Protein AF-A0A0K8RS52-F1 (afdb_monomer_lite)

InterPro domains:
  IPR013547 Prolyl 4-hydroxylase, N-terminal [PF08336] (32-108)

Organism: Ixodes ricinus (NCBI:txid34613)

Secondary structure (DSSP, 8-state):
--HHHHHHHHHHHHHHHHHHHHHHHHHHHHHHHHHHHHHHHHHHHHHHHHHHHHHHHHHHHHHHHHHHHS--TTTT--SHHHHHHHHTSHHHHHHHHHIIIIIHHHHHHHH-

Radius of gyration: 35.96 Å; chains: 1; bounding box: 69×37×93 Å

Sequence (112 aa):
MSETCCWITAALFFCLVTDSSGQEKTDFYTTVSTLSDLIQYGKKRFKASLLYYTKRLKIVQDSVLNFVQDSQPYDDLTSPSDVFDYLKHPVHAFQLIKRMTAGLGDIETEIR

Foldseek 3Di:
DPPVVVVVVVVVVVVVCVVPPPVPVVVVVVVVVVVVVVVVVVVVVVVVVVVVVVVLVVVLVVLVVCLVPPDDPCPPPPDPVVVVVQCVDVVSVVVVVCCVCVSVVVSVVSVD

Structure (mmCIF, N/CA/C/O backbone):
data_AF-A0A0K8RS52-F1
#
_entry.id   AF-A0A0K8RS52-F1
#
loop_
_atom_site.group_PDB
_atom_site.id
_atom_site.type_symbol
_atom_site.label_atom_id
_atom_site.label_alt_id
_atom_site.label_comp_id
_atom_site.label_asym_id
_atom_site.label_entity_id
_atom_site.label_seq_id
_atom_site.pdbx_PDB_ins_code
_atom_site.Cartn_x
_atom_site.Cartn_y
_atom_site.Cartn_z
_atom_site.occupancy
_atom_site.B_iso_or_equiv
_atom_site.auth_seq_id
_atom_site.auth_comp_id
_atom_site.auth_asym_id
_atom_site.auth_atom_id
_atom_site.pdbx_PDB_model_num
ATOM 1 N N . MET A 1 1 ? -43.337 29.085 73.248 1.00 48.59 1 MET A N 1
ATOM 2 C CA . MET A 1 1 ? -42.660 28.837 71.949 1.00 48.59 1 MET A CA 1
ATOM 3 C C . MET A 1 1 ? -42.210 27.372 71.799 1.00 48.59 1 MET A C 1
ATOM 5 O O . MET A 1 1 ? -41.171 27.128 71.208 1.00 48.59 1 MET A O 1
ATOM 9 N N . SER A 1 2 ? -42.968 26.391 72.313 1.00 56.34 2 SER A N 1
ATOM 10 C CA . SER A 1 2 ? -42.574 24.963 72.278 1.00 56.34 2 SER A CA 1
ATOM 11 C C . SER A 1 2 ? -43.375 24.156 71.245 1.00 56.34 2 SER A C 1
ATOM 13 O O . SER A 1 2 ? -42.836 23.289 70.568 1.00 56.34 2 SER A O 1
ATOM 15 N N . GLU A 1 3 ? -44.653 24.491 71.048 1.00 52.56 3 GLU A N 1
ATOM 16 C CA . GLU A 1 3 ? -45.569 23.645 70.275 1.00 52.56 3 GLU A CA 1
ATOM 17 C C . GLU A 1 3 ? -45.364 23.755 68.759 1.00 52.56 3 GLU A C 1
ATOM 19 O O . GLU A 1 3 ? -45.311 22.734 68.087 1.00 52.56 3 GLU A O 1
ATOM 24 N N . THR A 1 4 ? -45.141 24.950 68.204 1.00 56.19 4 THR A N 1
ATOM 25 C CA . THR A 1 4 ? -44.971 25.147 66.748 1.00 56.19 4 THR A CA 1
ATOM 26 C C . THR A 1 4 ? -43.736 24.452 66.169 1.00 56.19 4 THR A C 1
ATOM 28 O O . THR A 1 4 ? -43.745 24.056 65.005 1.00 56.19 4 THR A O 1
ATOM 31 N N . CYS A 1 5 ? -42.693 24.253 66.978 1.00 55.00 5 CYS A N 1
ATOM 32 C CA . CYS A 1 5 ? -41.466 23.582 66.552 1.00 55.00 5 CYS A CA 1
ATOM 33 C C . CYS A 1 5 ? -41.685 22.072 66.354 1.00 55.00 5 CYS A C 1
ATOM 35 O O . CYS A 1 5 ? -41.155 21.493 65.410 1.00 55.00 5 CYS A O 1
ATOM 37 N N . CYS A 1 6 ? -42.523 21.452 67.195 1.00 58.88 6 CYS A N 1
ATOM 38 C CA . CYS A 1 6 ? -42.833 20.022 67.125 1.00 58.88 6 CYS A CA 1
ATOM 39 C C . CYS A 1 6 ? -43.665 19.644 65.891 1.00 58.88 6 CYS A C 1
ATOM 41 O O . CYS A 1 6 ? -43.497 18.555 65.350 1.00 58.88 6 CYS A O 1
ATOM 43 N N . TRP A 1 7 ? -44.538 20.535 65.412 1.00 60.34 7 TRP A N 1
ATOM 44 C CA . TRP A 1 7 ? -45.353 20.269 64.220 1.00 60.34 7 TRP A CA 1
ATOM 45 C C . TRP A 1 7 ? -44.536 20.333 62.926 1.00 60.34 7 TRP A C 1
ATOM 47 O O . TRP A 1 7 ? -44.739 19.518 62.030 1.00 60.34 7 TRP A O 1
ATOM 57 N N . ILE A 1 8 ? -43.578 21.261 62.840 1.00 68.94 8 ILE A N 1
ATOM 58 C CA . ILE A 1 8 ? -42.712 21.410 61.662 1.00 68.94 8 ILE A CA 1
ATOM 59 C C . ILE A 1 8 ? -41.733 20.234 61.560 1.00 68.94 8 ILE A C 1
ATOM 61 O O . ILE A 1 8 ? -41.539 19.691 60.473 1.00 68.94 8 ILE A O 1
ATOM 65 N N . THR A 1 9 ? -41.155 19.788 62.680 1.00 64.69 9 THR A N 1
ATOM 66 C CA . THR A 1 9 ? -40.266 18.615 62.694 1.00 64.69 9 THR A CA 1
ATOM 67 C C . THR A 1 9 ? -41.016 17.317 62.416 1.00 64.69 9 THR A C 1
ATOM 69 O O . THR A 1 9 ? -40.509 16.490 61.660 1.00 64.69 9 THR A O 1
ATOM 72 N N . ALA A 1 10 ? -42.236 17.155 62.940 1.00 71.69 10 ALA A N 1
ATOM 73 C CA . ALA A 1 10 ? -43.082 16.004 62.630 1.00 71.69 10 ALA A CA 1
ATOM 74 C C . ALA A 1 10 ? -43.486 15.964 61.147 1.00 71.69 10 ALA A C 1
ATOM 76 O O . ALA A 1 10 ? -43.414 14.904 60.531 1.00 71.69 10 ALA A O 1
ATOM 77 N N . ALA A 1 11 ? -43.843 17.108 60.553 1.00 65.50 11 ALA A N 1
ATOM 78 C CA . ALA A 1 11 ? -44.179 17.198 59.132 1.00 65.50 11 ALA A CA 1
ATOM 79 C C . ALA A 1 11 ? -42.971 16.896 58.230 1.00 65.50 11 ALA A C 1
ATOM 81 O O . ALA A 1 11 ? -43.101 16.140 57.272 1.00 65.50 11 ALA A O 1
ATOM 82 N N . LEU A 1 12 ? -41.783 17.414 58.565 1.00 63.19 12 LEU A N 1
ATOM 83 C CA . LEU A 1 12 ? -40.546 17.121 57.830 1.00 63.19 12 LEU A CA 1
ATOM 84 C C . LEU A 1 12 ? -40.163 15.637 57.900 1.00 63.19 12 LEU A C 1
ATOM 86 O O . LEU A 1 12 ? -39.784 15.060 56.883 1.00 63.19 12 LEU A O 1
ATOM 90 N N . PHE A 1 13 ? -40.305 15.002 59.069 1.00 60.53 13 PHE A N 1
ATOM 91 C CA . PHE A 1 13 ? -40.091 13.559 59.212 1.00 60.53 13 PHE A CA 1
ATOM 92 C C . PHE A 1 13 ? -41.115 12.743 58.420 1.00 60.53 13 PHE A C 1
ATOM 94 O O . PHE A 1 13 ? -40.750 11.734 57.823 1.00 60.53 13 PHE A O 1
ATOM 101 N N . PHE A 1 14 ? -42.376 13.180 58.375 1.00 60.62 14 PHE A N 1
ATOM 102 C CA . PHE A 1 14 ? -43.410 12.493 57.605 1.00 60.62 14 PHE A CA 1
ATOM 103 C C . PHE A 1 14 ? -43.146 12.592 56.097 1.00 60.62 14 PHE A C 1
ATOM 105 O O . PHE A 1 14 ? -43.216 11.571 55.423 1.00 60.62 14 PHE A O 1
ATOM 112 N N . CYS A 1 15 ? -42.739 13.763 55.591 1.00 59.59 15 CYS A N 1
ATOM 113 C CA . CYS A 1 15 ? -42.351 13.940 54.186 1.00 59.59 15 CYS A CA 1
ATOM 114 C C . CYS A 1 15 ? -41.133 13.079 53.805 1.00 59.59 15 CYS A C 1
ATOM 116 O O . CYS A 1 15 ? -41.139 12.422 52.767 1.00 59.59 15 CYS A O 1
ATOM 118 N N . LEU A 1 16 ? -40.116 13.011 54.673 1.00 55.12 16 LEU A N 1
ATOM 119 C CA . LEU A 1 16 ? -38.930 12.173 54.449 1.00 55.12 16 LEU A CA 1
ATOM 120 C C . LEU A 1 16 ? -39.255 10.669 54.451 1.00 55.12 16 LEU A C 1
ATOM 122 O O . LEU A 1 16 ? -38.690 9.913 53.663 1.00 55.12 16 LEU A O 1
ATOM 126 N N . VAL A 1 17 ? -40.175 10.221 55.311 1.00 56.50 17 VAL A N 1
ATOM 127 C CA . VAL A 1 17 ? -40.599 8.811 55.386 1.00 56.50 17 VAL A CA 1
ATOM 128 C C . VAL A 1 17 ? -41.491 8.417 54.201 1.00 56.50 17 VAL A C 1
ATOM 130 O O . VAL A 1 17 ? -41.407 7.282 53.718 1.00 56.50 17 VAL A O 1
ATOM 133 N N . THR A 1 18 ? -42.319 9.335 53.694 1.00 53.69 18 THR A N 1
ATOM 134 C CA . THR A 1 18 ? -43.166 9.072 52.521 1.00 53.69 18 THR A CA 1
ATOM 135 C C . THR A 1 18 ? -42.381 9.062 51.212 1.00 53.69 18 THR A C 1
ATOM 137 O O . THR A 1 18 ? -42.671 8.217 50.370 1.00 53.69 18 THR A O 1
A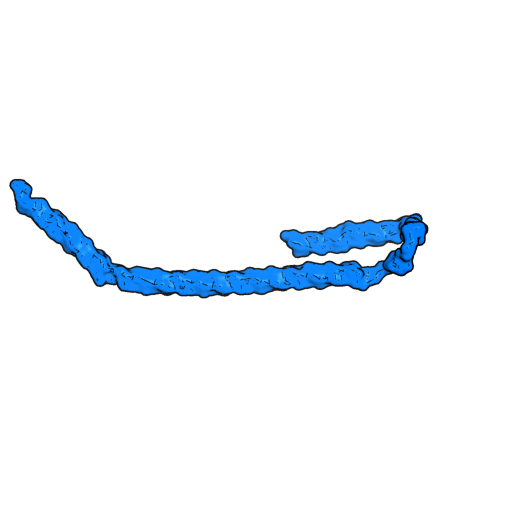TOM 140 N N . ASP A 1 19 ? -41.355 9.906 51.062 1.00 52.31 19 ASP A N 1
ATOM 141 C CA . ASP A 1 19 ? -40.488 9.881 49.872 1.00 52.31 19 ASP A CA 1
ATOM 142 C C . ASP A 1 19 ? -39.520 8.682 49.891 1.00 52.31 19 ASP A C 1
ATOM 144 O O . ASP A 1 19 ? -39.238 8.077 48.858 1.00 52.31 19 ASP A O 1
ATOM 148 N N . SER A 1 20 ? -39.049 8.253 51.068 1.00 48.50 20 SER A N 1
ATOM 149 C CA . SER A 1 20 ? -38.047 7.179 51.158 1.00 48.50 20 SER A CA 1
ATOM 150 C C . SER A 1 20 ? -38.614 5.764 50.965 1.00 48.50 20 SER A C 1
ATOM 152 O O . SER A 1 20 ? -37.888 4.878 50.518 1.00 48.50 20 SER A O 1
ATOM 154 N N . SER A 1 21 ? -39.890 5.514 51.279 1.00 53.03 21 SER A N 1
ATOM 155 C CA . SER A 1 21 ? -40.424 4.140 51.373 1.00 53.03 21 SER A CA 1
ATOM 156 C C . SER A 1 21 ? -40.936 3.536 50.055 1.00 53.03 21 SER A C 1
ATOM 158 O O . SER A 1 21 ? -41.137 2.320 49.982 1.00 53.03 21 SER A O 1
ATOM 160 N N . GLY A 1 22 ? -41.111 4.347 49.005 1.00 51.06 22 GLY A N 1
ATOM 161 C CA . GLY A 1 22 ? -41.627 3.904 47.702 1.00 51.06 22 GLY A CA 1
ATOM 162 C C . GLY A 1 22 ? -40.661 4.056 46.524 1.00 51.06 22 GLY A C 1
ATOM 163 O O . GLY A 1 22 ? -40.737 3.267 45.585 1.00 51.06 22 GLY A O 1
ATOM 164 N N . GLN A 1 23 ? -39.743 5.026 46.566 1.00 48.91 23 GLN A N 1
ATOM 165 C CA . GLN A 1 23 ? -38.913 5.395 45.413 1.00 48.91 23 GLN A CA 1
ATOM 166 C C . GLN A 1 23 ? -37.695 4.491 45.216 1.00 48.91 23 GLN A C 1
ATOM 168 O O . GLN A 1 23 ? -37.433 4.060 44.097 1.00 48.91 23 GLN A O 1
ATOM 173 N N . GLU A 1 24 ? -37.019 4.095 46.297 1.00 53.41 24 GLU A N 1
ATOM 174 C CA . GLU A 1 24 ? -35.720 3.409 46.238 1.00 53.41 24 GLU A CA 1
ATOM 175 C C . GLU A 1 24 ? -35.759 2.090 45.439 1.00 53.41 24 GLU A C 1
ATOM 177 O O . GLU A 1 24 ? -34.840 1.785 44.681 1.00 53.41 24 GLU A O 1
ATOM 182 N N . LYS A 1 25 ? -36.856 1.320 45.528 1.00 50.72 25 LYS A N 1
ATOM 183 C CA . LYS A 1 25 ? -37.017 0.073 44.756 1.00 50.72 25 LYS A CA 1
ATOM 184 C C . LYS A 1 25 ? -37.240 0.336 43.267 1.00 50.72 25 LYS A C 1
ATOM 186 O O . LYS A 1 25 ? -36.598 -0.305 42.439 1.00 50.72 25 LYS A O 1
ATOM 191 N N . THR A 1 26 ? -38.130 1.256 42.908 1.00 58.72 26 THR A N 1
ATOM 192 C CA . THR A 1 26 ? -38.393 1.635 41.507 1.00 58.72 26 THR A CA 1
ATOM 193 C C . THR A 1 26 ? -37.186 2.305 40.859 1.00 58.72 26 THR A C 1
ATOM 195 O O . THR A 1 26 ? -36.870 2.006 39.707 1.00 58.72 26 THR A O 1
ATOM 198 N N . ASP A 1 27 ? -36.461 3.130 41.609 1.00 58.03 27 ASP A N 1
ATOM 199 C CA . ASP A 1 27 ? -35.252 3.816 41.156 1.00 58.03 27 ASP A CA 1
ATOM 200 C C . ASP A 1 27 ? -34.081 2.834 41.001 1.00 58.03 27 ASP A C 1
ATOM 202 O O . ASP A 1 27 ? -33.314 2.921 40.043 1.00 58.03 27 ASP A O 1
ATOM 206 N N . PHE A 1 28 ? -33.984 1.812 41.859 1.00 65.38 28 PHE A N 1
ATOM 207 C CA . PHE A 1 28 ? -33.002 0.736 41.707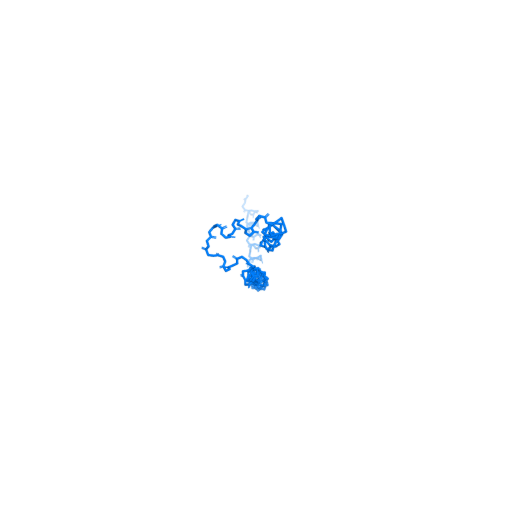 1.00 65.38 28 PHE A CA 1
ATOM 208 C C . PHE A 1 28 ? -33.254 -0.101 40.447 1.00 65.38 28 PHE A C 1
ATOM 210 O O . PHE A 1 28 ? -32.339 -0.310 39.650 1.00 65.38 28 PHE A O 1
ATOM 217 N N . TYR A 1 29 ? -34.492 -0.556 40.214 1.00 64.62 29 TYR A N 1
ATOM 218 C CA . TYR A 1 29 ? -34.809 -1.363 39.029 1.00 64.62 29 TYR A CA 1
ATOM 219 C C . TYR A 1 29 ? -34.711 -0.563 37.725 1.00 64.62 29 TYR A C 1
ATOM 221 O O . TYR A 1 29 ? -34.245 -1.101 36.720 1.00 64.62 29 TYR A O 1
ATOM 229 N N . THR A 1 30 ? -35.070 0.723 37.726 1.00 71.81 30 THR A N 1
ATOM 230 C CA . THR A 1 30 ? -34.863 1.603 36.562 1.00 71.81 30 THR A CA 1
ATOM 231 C C . THR A 1 30 ? -33.383 1.893 36.321 1.00 71.81 30 THR A C 1
ATOM 233 O O . THR A 1 30 ? -32.949 1.859 35.170 1.00 71.81 30 THR A O 1
ATOM 236 N N . THR A 1 31 ? -32.574 2.075 37.368 1.00 73.25 31 THR A N 1
ATOM 237 C CA . THR A 1 31 ? -31.111 2.224 37.257 1.00 73.25 31 THR A CA 1
ATOM 238 C C . THR A 1 31 ? -30.451 0.950 36.722 1.00 73.25 31 THR A C 1
ATOM 240 O O . THR A 1 31 ? -29.611 1.004 35.828 1.00 73.25 31 THR A O 1
ATOM 243 N N . VAL A 1 32 ? -30.860 -0.229 37.197 1.00 74.44 32 VAL A N 1
ATOM 244 C CA . VAL A 1 32 ? -30.342 -1.514 36.695 1.00 74.44 32 VAL A CA 1
ATOM 245 C C . VAL A 1 32 ? -30.780 -1.761 35.248 1.00 74.44 32 VAL A C 1
ATOM 247 O O . VAL A 1 32 ? -29.967 -2.207 34.436 1.00 74.44 32 VAL A O 1
ATOM 250 N N . SER A 1 33 ? -32.027 -1.433 34.892 1.00 73.50 33 SER A N 1
ATOM 251 C CA . SER A 1 33 ? -32.514 -1.531 33.510 1.00 73.50 33 SER A CA 1
ATOM 252 C C . SER A 1 33 ? -31.756 -0.586 32.581 1.00 73.50 33 SER A C 1
ATOM 254 O O . SER A 1 33 ? -31.267 -1.017 31.543 1.00 73.50 33 SER A O 1
ATOM 256 N N . THR A 1 34 ? -31.577 0.676 32.973 1.00 79.56 34 THR A N 1
ATOM 257 C CA . THR A 1 34 ? -30.837 1.665 32.173 1.00 79.56 34 THR A CA 1
ATOM 258 C C . THR A 1 34 ? -29.358 1.312 32.040 1.00 79.56 34 THR A C 1
ATOM 260 O O . THR A 1 34 ? -28.799 1.463 30.955 1.00 79.56 34 THR A O 1
ATOM 263 N N . LEU A 1 35 ? -28.721 0.770 33.084 1.00 79.19 35 LEU A N 1
ATOM 264 C CA . LEU A 1 35 ? -27.359 0.233 32.998 1.00 79.19 35 LEU A CA 1
ATOM 265 C C . LEU A 1 35 ? -27.277 -0.971 32.053 1.00 79.19 35 LEU A C 1
ATOM 267 O O . LEU A 1 35 ? -26.367 -1.040 31.229 1.00 79.19 35 LEU A O 1
ATOM 271 N N . SER A 1 36 ? -28.226 -1.905 32.134 1.00 82.81 36 SER A N 1
ATOM 272 C CA . SER A 1 36 ? -28.305 -3.063 31.234 1.00 82.81 36 SER A CA 1
ATOM 273 C C . SER A 1 36 ? -28.494 -2.634 29.775 1.00 82.81 36 SER A C 1
ATOM 275 O O . SER A 1 36 ? -27.784 -3.115 28.884 1.00 82.81 36 SER A O 1
ATOM 277 N N . ASP A 1 37 ? -29.382 -1.670 29.533 1.00 84.00 37 ASP A N 1
ATOM 278 C CA . ASP A 1 37 ? -29.633 -1.097 28.213 1.00 84.00 37 ASP A CA 1
ATOM 279 C C . ASP A 1 37 ? -28.403 -0.357 27.686 1.00 84.00 37 ASP A C 1
ATOM 281 O O . ASP A 1 37 ? -28.028 -0.538 26.526 1.00 84.00 37 ASP A O 1
ATOM 285 N N . LEU A 1 38 ? -27.704 0.400 28.537 1.00 84.12 38 LEU A N 1
ATOM 286 C CA . LEU A 1 38 ? -26.455 1.073 28.186 1.00 84.12 38 LEU A CA 1
ATOM 287 C C . LEU A 1 38 ? -25.350 0.069 27.836 1.00 84.12 38 LEU A C 1
ATOM 289 O O . LEU A 1 38 ? -24.652 0.250 26.838 1.00 84.12 38 LEU A O 1
ATOM 293 N N . ILE A 1 39 ? -25.211 -1.015 28.605 1.00 85.94 39 ILE A N 1
ATOM 294 C CA . ILE A 1 39 ? -24.246 -2.089 28.336 1.00 85.94 39 ILE A CA 1
ATOM 295 C C . ILE A 1 39 ? -24.575 -2.780 27.011 1.00 85.94 39 ILE A C 1
ATOM 297 O O . ILE A 1 39 ? -23.684 -2.992 26.184 1.00 85.94 39 ILE A O 1
ATOM 301 N N . GLN A 1 40 ? -25.842 -3.118 26.765 1.00 85.12 40 GLN A N 1
ATOM 302 C CA . GLN A 1 40 ? -26.252 -3.742 25.507 1.00 85.12 40 GLN A CA 1
ATOM 303 C C . GLN A 1 40 ? -26.055 -2.808 24.316 1.00 85.12 40 GLN A C 1
ATOM 305 O O . GLN A 1 40 ? -25.556 -3.236 23.271 1.00 85.12 40 GLN A O 1
ATOM 310 N N . TYR A 1 41 ? -26.428 -1.540 24.462 1.00 87.44 41 TYR A N 1
ATOM 311 C CA . TYR A 1 41 ? -26.265 -0.526 23.434 1.00 87.44 41 TYR A CA 1
ATOM 312 C C . TYR A 1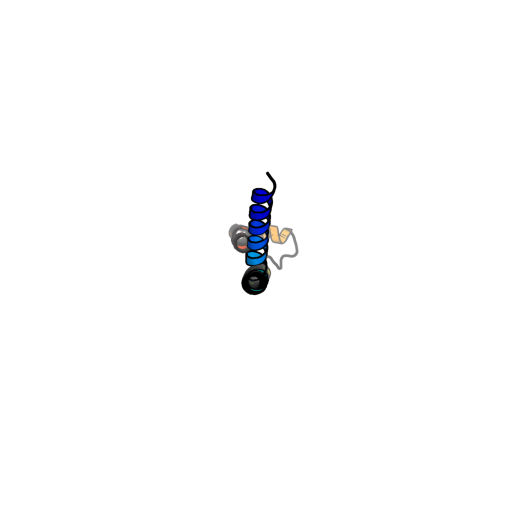 41 ? -24.789 -0.275 23.120 1.00 87.44 41 TYR A C 1
ATOM 314 O O . TYR A 1 41 ? -24.385 -0.302 21.955 1.00 87.44 41 TYR A O 1
ATOM 322 N N . GLY A 1 42 ? -23.968 -0.129 24.161 1.00 82.00 42 GLY A N 1
ATOM 323 C CA . GLY A 1 42 ? -22.520 0.007 24.070 1.00 82.00 42 GLY A CA 1
ATOM 324 C C . GLY A 1 42 ? -21.878 -1.202 23.397 1.00 82.00 42 GLY A C 1
ATOM 325 O O . GLY A 1 42 ? -21.119 -1.035 22.449 1.00 82.00 42 GLY A O 1
ATOM 326 N N . LYS A 1 43 ? -22.251 -2.428 23.786 1.00 87.25 43 LYS A N 1
ATOM 327 C CA . LYS A 1 43 ? -21.759 -3.666 23.158 1.00 87.25 43 LYS A CA 1
ATOM 328 C C . LYS A 1 43 ? -22.145 -3.757 21.683 1.00 87.25 43 LYS A C 1
ATOM 330 O O . LYS A 1 43 ? -21.315 -4.143 20.861 1.00 87.25 43 LYS A O 1
ATOM 335 N N . LYS A 1 44 ? -23.386 -3.403 21.328 1.00 89.62 44 LYS A N 1
ATOM 336 C CA . LYS A 1 44 ? -23.852 -3.386 19.930 1.00 89.62 44 LYS A CA 1
ATOM 337 C C . LYS A 1 44 ? -23.070 -2.367 19.103 1.00 89.62 44 LYS A C 1
ATOM 339 O O . LYS A 1 44 ? -22.571 -2.726 18.038 1.00 89.62 44 LYS A O 1
ATOM 344 N N . ARG A 1 45 ? -22.907 -1.137 19.603 1.00 87.69 45 ARG A N 1
ATOM 345 C CA . ARG A 1 45 ? -22.119 -0.093 18.931 1.00 87.69 45 ARG A CA 1
ATOM 346 C C . ARG A 1 45 ? -20.650 -0.468 18.817 1.00 87.69 45 ARG A C 1
ATOM 348 O O . ARG A 1 45 ? -20.105 -0.392 17.728 1.00 87.69 45 ARG A O 1
ATOM 355 N N . PHE A 1 46 ? -20.036 -0.946 19.894 1.00 91.38 46 PHE A N 1
ATOM 356 C CA . PHE A 1 46 ? -18.644 -1.383 19.888 1.00 91.38 46 PHE A CA 1
ATOM 357 C C . PHE A 1 46 ? -18.418 -2.521 18.891 1.00 91.38 46 PHE A C 1
ATOM 359 O O . PHE A 1 46 ? -17.488 -2.457 18.096 1.00 91.38 46 PHE A O 1
ATOM 366 N N . LYS A 1 47 ? -19.299 -3.529 18.864 1.00 93.62 47 LYS A N 1
ATOM 367 C CA . LYS A 1 47 ? -19.220 -4.623 17.887 1.00 93.62 47 LYS A CA 1
ATOM 368 C C . LYS A 1 47 ? -19.363 -4.114 16.451 1.00 93.62 47 LYS A C 1
ATOM 370 O O . LYS A 1 47 ? -18.644 -4.589 15.576 1.00 93.62 47 LYS A O 1
ATOM 375 N N . ALA A 1 48 ? -20.265 -3.164 16.205 1.00 93.88 48 ALA A N 1
ATOM 376 C CA . ALA A 1 48 ? -20.428 -2.549 14.890 1.00 93.88 48 ALA A CA 1
ATOM 377 C C . ALA A 1 48 ? -19.181 -1.751 14.477 1.00 93.88 48 ALA A C 1
ATOM 379 O O . ALA A 1 48 ? -18.695 -1.928 13.362 1.00 93.88 48 ALA A O 1
ATOM 380 N N . SER A 1 49 ? -18.623 -0.946 15.385 1.00 92.62 49 SER A N 1
ATOM 381 C CA . SER A 1 49 ? -17.382 -0.204 15.156 1.00 92.62 49 SER A CA 1
ATOM 382 C C . SER A 1 49 ? -16.210 -1.145 14.904 1.00 92.62 49 SER A C 1
ATOM 384 O O . SER A 1 49 ? -15.490 -0.965 13.931 1.00 92.62 49 SER A O 1
ATOM 386 N N . LEU A 1 50 ? -16.042 -2.191 15.717 1.00 95.69 50 LEU A N 1
ATOM 387 C CA . LEU A 1 50 ? -14.983 -3.181 15.533 1.00 95.69 50 LEU A CA 1
ATOM 388 C C . LEU A 1 50 ? -15.102 -3.867 14.169 1.00 95.69 50 LEU A C 1
ATOM 390 O O . LEU A 1 50 ? -14.120 -3.952 13.442 1.00 95.69 50 LEU A O 1
ATOM 394 N N . LEU A 1 51 ? -16.313 -4.284 13.783 1.00 96.62 51 LEU A N 1
ATOM 395 C CA . LEU A 1 51 ? -16.560 -4.877 12.470 1.00 96.62 51 LEU A CA 1
ATOM 396 C C . LEU A 1 51 ? -16.222 -3.903 11.331 1.00 96.62 51 LEU A C 1
ATOM 398 O O . LEU A 1 51 ? -15.657 -4.318 10.321 1.00 96.62 51 LEU A O 1
ATOM 402 N N . TYR A 1 52 ? -16.567 -2.625 11.484 1.00 93.94 52 TYR A N 1
ATOM 403 C CA . TYR A 1 52 ? -16.215 -1.579 10.527 1.00 93.94 52 TYR A CA 1
ATOM 404 C C . TYR A 1 52 ? -14.694 -1.416 10.401 1.00 93.94 52 TYR A C 1
ATOM 406 O O . TYR A 1 52 ? -14.170 -1.457 9.288 1.00 93.94 52 TYR A O 1
ATOM 414 N N . TYR A 1 53 ? -13.978 -1.328 11.526 1.00 94.88 53 TYR A N 1
ATOM 415 C CA . TYR A 1 53 ? -12.518 -1.235 11.545 1.00 94.88 53 TYR A CA 1
ATOM 416 C C . TYR A 1 53 ? -11.853 -2.454 10.908 1.00 94.88 53 TYR A C 1
ATOM 418 O O . TYR A 1 53 ? -10.958 -2.289 10.086 1.00 94.88 53 TYR A O 1
ATOM 426 N N . THR A 1 54 ? -12.309 -3.671 11.213 1.00 96.06 54 THR A N 1
ATOM 427 C CA . THR A 1 54 ? -11.762 -4.889 10.597 1.00 96.06 54 THR A CA 1
ATOM 428 C C . THR A 1 54 ? -11.961 -4.894 9.082 1.00 96.06 54 THR A C 1
ATOM 430 O O . THR A 1 54 ? -11.051 -5.270 8.349 1.00 96.06 54 THR A O 1
ATOM 433 N N . LYS A 1 55 ? -13.125 -4.449 8.591 1.00 95.94 55 LYS A N 1
ATOM 434 C CA . LYS A 1 55 ? -13.377 -4.336 7.147 1.00 95.94 55 LYS A CA 1
ATOM 435 C C . LYS A 1 55 ? -12.461 -3.307 6.487 1.00 95.94 55 LYS A C 1
ATOM 437 O O . LYS A 1 55 ? -11.875 -3.614 5.457 1.00 95.94 55 LYS A O 1
ATOM 442 N N . ARG A 1 56 ? -12.311 -2.123 7.089 1.00 95.12 56 ARG A N 1
ATOM 443 C CA . ARG A 1 56 ? -11.384 -1.082 6.611 1.00 95.12 56 ARG A CA 1
ATOM 444 C C . ARG A 1 56 ? -9.945 -1.588 6.571 1.00 95.12 56 ARG A C 1
ATOM 446 O O . ARG A 1 56 ? -9.276 -1.408 5.564 1.00 95.12 56 ARG A O 1
ATOM 453 N N . LEU A 1 57 ? -9.504 -2.277 7.622 1.00 95.56 57 LEU A N 1
ATOM 454 C CA . LEU A 1 57 ? -8.156 -2.836 7.688 1.00 95.56 57 LEU A CA 1
ATOM 455 C C . LEU A 1 57 ? -7.917 -3.878 6.592 1.00 95.56 57 LEU A C 1
ATOM 457 O O . LEU A 1 57 ? -6.850 -3.893 5.991 1.00 95.56 57 LEU A O 1
ATOM 461 N N . LYS A 1 58 ? -8.923 -4.712 6.306 1.00 95.94 58 LYS A N 1
ATOM 462 C CA . LYS A 1 58 ? -8.844 -5.689 5.220 1.00 95.94 58 LYS A CA 1
ATOM 463 C C . LYS A 1 58 ? -8.703 -5.020 3.851 1.00 95.94 58 LYS A C 1
ATOM 465 O O . LYS A 1 58 ? -7.876 -5.461 3.070 1.00 95.94 58 LYS A O 1
ATOM 470 N N . ILE A 1 59 ? -9.454 -3.949 3.588 1.00 95.50 59 ILE A N 1
ATOM 471 C CA . ILE A 1 59 ? -9.336 -3.188 2.332 1.00 95.50 59 ILE A CA 1
ATOM 472 C C . ILE A 1 59 ? -7.908 -2.659 2.169 1.00 95.50 59 ILE A C 1
ATOM 474 O O . ILE A 1 59 ? -7.273 -2.951 1.167 1.00 95.50 59 ILE A O 1
ATOM 478 N N . VAL A 1 60 ? -7.373 -1.985 3.192 1.00 95.75 60 VAL A N 1
ATOM 479 C CA . VAL A 1 60 ? -5.997 -1.459 3.163 1.00 95.75 60 VAL A CA 1
ATOM 480 C C . VAL A 1 60 ? -4.979 -2.581 2.946 1.00 95.75 60 VAL A C 1
ATOM 482 O O . VAL A 1 60 ? -4.057 -2.438 2.149 1.00 95.75 60 VAL A O 1
ATOM 485 N N . GLN A 1 61 ? -5.139 -3.708 3.643 1.00 96.19 61 GLN A N 1
ATOM 486 C CA . GLN A 1 61 ? -4.264 -4.865 3.481 1.00 96.19 61 GLN A CA 1
ATOM 487 C C . GLN A 1 61 ? -4.295 -5.401 2.046 1.00 96.19 61 GLN A C 1
ATOM 489 O O . GLN A 1 61 ? -3.235 -5.651 1.477 1.00 96.19 61 GLN A O 1
ATOM 494 N N . ASP A 1 62 ? -5.486 -5.569 1.473 1.00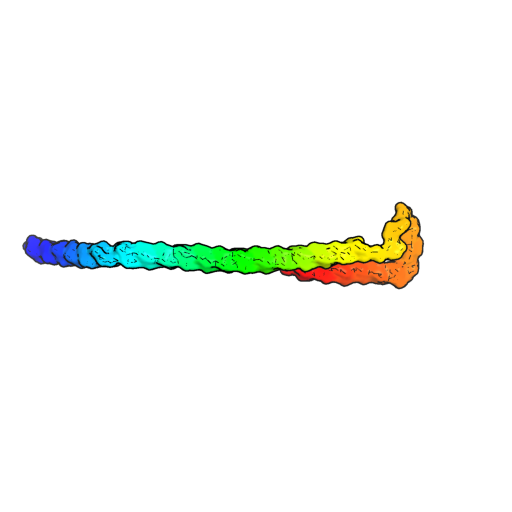 96.12 62 ASP A N 1
ATOM 495 C CA . ASP A 1 62 ? -5.665 -6.066 0.110 1.00 96.12 62 ASP A CA 1
ATOM 496 C C . ASP A 1 62 ? -5.054 -5.079 -0.906 1.00 96.12 62 ASP A C 1
ATOM 498 O O . ASP A 1 62 ? -4.338 -5.499 -1.814 1.00 96.12 62 ASP A O 1
ATOM 502 N N . SER A 1 63 ? -5.241 -3.767 -0.720 1.00 94.81 63 SER A N 1
ATOM 503 C CA . SER A 1 63 ? -4.643 -2.719 -1.561 1.00 94.81 63 SER A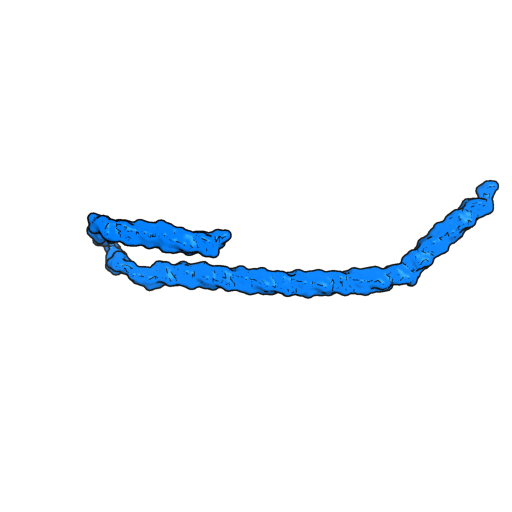 CA 1
ATOM 504 C C . SER A 1 63 ? -3.113 -2.727 -1.512 1.00 94.81 63 SER A C 1
ATOM 506 O O . SER A 1 63 ? -2.459 -2.701 -2.556 1.00 94.81 63 SER A O 1
ATOM 508 N N . VAL A 1 64 ? -2.522 -2.837 -0.316 1.00 95.25 64 VAL A N 1
ATOM 509 C CA . VAL A 1 64 ? -1.064 -2.964 -0.147 1.00 95.25 64 VAL A CA 1
ATOM 510 C C . VAL A 1 64 ? -0.552 -4.247 -0.794 1.00 95.25 64 VAL A C 1
ATOM 512 O O . VAL A 1 64 ? 0.462 -4.221 -1.490 1.00 95.25 64 VAL A O 1
ATOM 515 N N . LEU A 1 65 ? -1.245 -5.370 -0.594 1.00 95.75 65 LEU A N 1
ATOM 516 C CA . LEU A 1 65 ? -0.834 -6.651 -1.155 1.00 95.75 65 LEU A CA 1
ATOM 517 C C . LEU A 1 65 ? -0.848 -6.612 -2.685 1.00 95.75 65 LEU A C 1
ATOM 519 O O . LEU A 1 65 ? 0.132 -7.015 -3.304 1.00 95.75 65 LEU A O 1
ATOM 523 N N . ASN A 1 66 ? -1.908 -6.064 -3.281 1.00 94.00 66 ASN A N 1
ATOM 524 C CA . ASN A 1 66 ? -2.014 -5.888 -4.727 1.00 94.00 66 ASN A CA 1
ATOM 525 C C . ASN A 1 66 ? -0.892 -4.995 -5.270 1.00 94.00 66 ASN A C 1
ATOM 527 O O . ASN A 1 66 ? -0.303 -5.308 -6.299 1.00 94.00 66 ASN A O 1
ATOM 531 N N . PHE A 1 67 ? -0.554 -3.913 -4.565 1.00 94.50 67 PHE A N 1
ATOM 532 C CA . PHE A 1 67 ? 0.538 -3.026 -4.965 1.00 94.50 67 PHE A CA 1
ATOM 533 C C . PHE A 1 67 ? 1.912 -3.707 -4.914 1.00 94.50 67 PHE A C 1
ATOM 535 O O . PHE A 1 67 ? 2.758 -3.452 -5.768 1.00 94.50 67 PHE A O 1
ATOM 542 N N . VAL A 1 68 ? 2.152 -4.567 -3.924 1.00 91.62 68 VAL A N 1
ATOM 543 C CA . VAL A 1 68 ? 3.436 -5.270 -3.767 1.00 91.62 68 VAL A CA 1
ATOM 544 C C . VAL A 1 68 ? 3.555 -6.469 -4.710 1.00 91.62 68 VAL A C 1
ATOM 546 O O . VAL A 1 68 ? 4.640 -6.740 -5.209 1.00 91.62 68 VAL A O 1
ATOM 549 N N . GLN A 1 69 ? 2.465 -7.201 -4.947 1.00 93.38 69 GLN A N 1
ATOM 550 C CA . GLN A 1 69 ? 2.469 -8.401 -5.792 1.00 93.38 69 GLN A CA 1
ATOM 551 C C . GLN A 1 69 ? 2.439 -8.100 -7.291 1.00 93.38 69 GLN A C 1
ATOM 553 O O . GLN A 1 69 ? 2.743 -8.980 -8.096 1.00 93.38 69 GLN A O 1
ATOM 558 N N . ASP A 1 70 ? 2.050 -6.888 -7.676 1.00 92.50 70 ASP A N 1
ATOM 559 C CA . ASP A 1 70 ? 2.049 -6.463 -9.068 1.00 92.50 70 ASP A CA 1
ATOM 560 C C . ASP A 1 70 ? 3.488 -6.304 -9.577 1.00 92.50 70 ASP A C 1
ATOM 562 O O . ASP A 1 70 ? 4.131 -5.273 -9.372 1.00 92.50 70 ASP A O 1
ATOM 566 N N . SER A 1 71 ? 3.976 -7.364 -10.226 1.00 91.00 71 SER A N 1
ATOM 567 C CA . SER A 1 71 ? 5.330 -7.464 -10.766 1.00 91.00 71 SER A CA 1
ATOM 568 C C . SER A 1 71 ? 5.634 -6.313 -11.716 1.00 91.00 71 SER A C 1
ATOM 570 O O . SER A 1 71 ? 4.867 -6.001 -12.630 1.00 91.00 71 SER A O 1
ATOM 572 N N . GLN A 1 72 ? 6.771 -5.672 -11.485 1.00 91.88 72 GLN A N 1
ATOM 573 C CA . GLN A 1 72 ? 7.260 -4.566 -12.277 1.00 91.88 72 GLN A CA 1
ATOM 574 C C . GLN A 1 72 ? 8.389 -5.015 -13.208 1.00 91.88 72 GLN A C 1
ATOM 576 O O . GLN A 1 72 ? 9.196 -5.867 -12.846 1.00 91.88 72 GLN A O 1
ATOM 581 N N . PRO A 1 73 ? 8.532 -4.383 -14.389 1.00 90.31 73 PRO A N 1
ATOM 582 C CA . PRO A 1 73 ? 9.589 -4.727 -15.348 1.00 90.31 73 PRO A CA 1
ATOM 583 C C . PRO A 1 73 ? 11.017 -4.552 -14.813 1.00 90.31 73 PRO A C 1
ATOM 585 O O . PRO A 1 73 ? 11.967 -5.014 -15.436 1.00 90.31 73 PRO A O 1
ATOM 588 N N . TYR A 1 74 ? 11.170 -3.833 -13.699 1.00 89.25 74 TYR A N 1
ATOM 589 C CA . TYR A 1 74 ? 12.444 -3.551 -13.050 1.00 89.25 74 TYR A CA 1
ATOM 590 C C . TYR A 1 74 ? 12.716 -4.427 -11.817 1.00 89.25 74 TYR A C 1
ATOM 592 O O . TYR A 1 74 ? 13.755 -4.247 -11.187 1.00 89.25 74 TYR A O 1
ATOM 600 N N . ASP A 1 75 ? 11.830 -5.368 -11.475 1.00 90.38 75 ASP A N 1
ATOM 601 C CA . ASP A 1 75 ? 12.003 -6.236 -10.299 1.00 90.38 75 ASP A CA 1
ATOM 602 C C . ASP A 1 75 ? 13.170 -7.223 -10.463 1.00 90.38 75 ASP A C 1
ATOM 604 O O . ASP A 1 75 ? 13.835 -7.569 -9.489 1.00 90.38 75 ASP A O 1
ATOM 608 N N . ASP A 1 76 ? 13.460 -7.631 -11.701 1.00 90.75 76 ASP A N 1
ATOM 609 C CA . ASP A 1 76 ? 14.560 -8.547 -12.025 1.00 90.75 76 ASP A CA 1
ATOM 610 C C . ASP A 1 76 ? 15.924 -7.833 -12.140 1.00 90.75 76 ASP A C 1
ATOM 612 O O . ASP A 1 76 ? 16.960 -8.474 -12.341 1.00 90.75 76 ASP A O 1
ATOM 616 N N . LEU A 1 77 ? 15.954 -6.498 -12.029 1.00 92.81 77 LEU A N 1
ATOM 617 C CA . LEU A 1 77 ? 17.186 -5.717 -12.130 1.00 92.81 77 LEU A CA 1
ATOM 618 C C . LEU A 1 77 ? 17.963 -5.808 -10.816 1.00 92.81 77 LEU A C 1
ATOM 620 O O . LEU A 1 77 ? 17.557 -5.290 -9.779 1.00 92.81 77 LEU A O 1
ATOM 624 N N . THR A 1 78 ? 19.118 -6.466 -10.866 1.00 90.06 78 THR A N 1
ATOM 625 C CA . THR A 1 78 ? 19.915 -6.772 -9.667 1.00 90.06 78 THR A CA 1
ATOM 626 C C . THR A 1 78 ? 20.997 -5.738 -9.367 1.00 90.06 78 THR A C 1
ATOM 628 O O . THR A 1 78 ? 21.506 -5.701 -8.245 1.00 90.06 78 THR A O 1
ATOM 631 N N . SER A 1 79 ? 21.350 -4.883 -10.336 1.00 94.56 79 SER A N 1
ATOM 632 C CA . SER A 1 79 ? 22.366 -3.848 -10.159 1.00 94.56 79 SER A CA 1
ATOM 633 C C . SER A 1 79 ? 21.775 -2.434 -10.239 1.00 94.56 79 SER A C 1
ATOM 635 O O . SER A 1 79 ? 20.893 -2.167 -11.059 1.00 94.56 79 SER A O 1
ATOM 637 N N . PRO A 1 80 ? 22.291 -1.477 -9.443 1.00 91.56 80 PRO A N 1
ATOM 638 C CA . PRO A 1 80 ? 21.883 -0.079 -9.552 1.00 91.56 80 PRO A CA 1
ATOM 639 C C . PRO A 1 80 ? 22.093 0.503 -10.956 1.00 91.56 80 PRO A C 1
ATOM 641 O O . PRO A 1 80 ? 21.284 1.310 -11.404 1.00 91.56 80 PRO A O 1
ATOM 644 N N . SER A 1 81 ? 23.152 0.092 -11.665 1.00 94.12 81 SER A N 1
ATOM 645 C CA . SER A 1 81 ? 23.427 0.525 -13.041 1.00 94.12 81 SER A CA 1
ATOM 646 C C . SER A 1 81 ? 22.325 0.122 -14.016 1.00 94.12 81 SER A C 1
ATOM 648 O O . SER A 1 81 ? 21.912 0.956 -14.816 1.00 94.12 81 SER A O 1
ATOM 650 N N . ASP A 1 82 ? 21.795 -1.098 -13.903 1.00 93.75 82 ASP A N 1
ATOM 651 C CA . ASP A 1 82 ? 20.725 -1.571 -14.788 1.00 93.75 82 ASP A CA 1
ATOM 652 C C . ASP A 1 82 ? 19.424 -0.797 -14.544 1.00 93.75 82 ASP A C 1
ATOM 654 O O . ASP A 1 82 ? 18.709 -0.451 -15.483 1.00 93.75 82 ASP A O 1
ATOM 658 N N . VAL A 1 83 ? 19.145 -0.449 -13.282 1.00 91.50 83 VAL A N 1
ATOM 659 C CA . VAL A 1 83 ? 18.011 0.416 -12.922 1.00 91.50 83 VAL A CA 1
ATOM 660 C C . VAL A 1 83 ? 18.189 1.813 -13.517 1.00 91.50 83 VAL A C 1
ATOM 662 O O . VAL A 1 83 ? 17.250 2.360 -14.095 1.00 91.50 83 VAL A O 1
ATOM 665 N N . PHE A 1 84 ? 19.388 2.398 -13.426 1.00 93.12 84 PHE A N 1
ATOM 666 C CA . PHE A 1 84 ? 19.669 3.692 -14.053 1.00 93.12 84 PHE A CA 1
ATOM 667 C C . PHE A 1 84 ? 19.493 3.640 -15.570 1.00 93.12 84 PHE A C 1
ATOM 669 O O . PHE A 1 84 ? 18.887 4.550 -16.136 1.00 93.12 84 PHE A O 1
ATOM 676 N N . ASP A 1 85 ? 19.982 2.589 -16.225 1.00 95.06 85 ASP A N 1
ATOM 677 C CA . ASP A 1 85 ? 19.837 2.408 -17.667 1.00 95.06 85 ASP A CA 1
ATOM 678 C C . ASP A 1 85 ? 18.373 2.229 -18.084 1.00 95.06 85 ASP A C 1
ATOM 680 O O . ASP A 1 85 ? 17.937 2.857 -19.050 1.00 95.06 85 ASP A O 1
ATOM 684 N N . TYR A 1 86 ? 17.581 1.481 -17.312 1.00 94.12 86 TYR A N 1
ATOM 685 C CA . TYR A 1 86 ? 16.135 1.362 -17.505 1.00 94.12 86 TYR A CA 1
ATOM 686 C C . TYR A 1 86 ? 15.426 2.723 -17.390 1.00 94.12 86 TYR A C 1
ATOM 688 O O . TYR A 1 86 ? 14.603 3.089 -18.233 1.00 94.12 86 TYR A O 1
ATOM 696 N N . LEU A 1 87 ? 15.784 3.527 -16.387 1.00 95.12 87 LEU A N 1
ATOM 697 C CA . LEU A 1 87 ? 15.159 4.830 -16.140 1.00 95.12 87 LEU A CA 1
ATOM 698 C C . LEU A 1 87 ? 15.585 5.933 -17.119 1.00 95.12 87 LEU A C 1
ATOM 700 O O . LEU A 1 87 ? 14.927 6.973 -17.166 1.00 95.12 87 LEU A O 1
ATOM 704 N N . LYS A 1 88 ? 16.623 5.728 -17.944 1.00 96.31 88 LYS A N 1
ATOM 705 C CA . LYS A 1 88 ? 16.985 6.680 -19.015 1.00 96.31 88 LYS A CA 1
ATOM 706 C C . LYS A 1 88 ? 15.859 6.873 -20.027 1.00 96.31 88 LYS A C 1
ATOM 708 O O . LYS A 1 88 ? 15.780 7.928 -20.656 1.00 96.31 88 LYS A O 1
ATOM 713 N N . HIS A 1 89 ? 14.992 5.877 -20.202 1.00 96.69 89 HIS A N 1
ATOM 714 C CA . HIS A 1 89 ? 13.853 5.999 -21.095 1.00 96.69 89 HIS A CA 1
ATOM 715 C C . HIS A 1 89 ? 12.720 6.799 -20.415 1.00 96.69 89 HIS A C 1
ATOM 717 O O . HIS A 1 89 ? 12.198 6.362 -19.383 1.00 96.69 89 HIS A O 1
ATOM 723 N N . PRO A 1 90 ? 12.258 7.928 -20.990 1.00 96.81 90 PRO A N 1
ATOM 724 C CA . PRO A 1 90 ? 11.285 8.810 -20.336 1.00 96.81 90 PRO A CA 1
ATOM 725 C C . PRO A 1 90 ? 9.977 8.119 -19.936 1.00 96.81 90 PRO A C 1
ATOM 727 O O . PRO A 1 90 ? 9.393 8.447 -18.906 1.00 96.81 90 PRO A O 1
ATOM 730 N N . VAL A 1 91 ? 9.523 7.136 -20.723 1.00 96.81 91 VAL A N 1
ATOM 731 C CA . VAL A 1 91 ? 8.306 6.369 -20.406 1.00 96.81 91 VAL A CA 1
ATOM 732 C C . VAL A 1 91 ? 8.495 5.527 -19.145 1.00 96.81 91 VAL A C 1
ATOM 734 O O . VAL A 1 91 ? 7.585 5.470 -18.325 1.00 96.81 91 VAL A O 1
ATOM 737 N N . HIS A 1 92 ? 9.666 4.918 -18.956 1.00 96.06 92 HIS A N 1
ATOM 738 C CA . HIS A 1 92 ? 9.951 4.076 -17.793 1.00 96.06 92 HIS A CA 1
ATOM 739 C C . HIS A 1 92 ? 10.050 4.917 -16.520 1.00 96.06 92 HIS A C 1
ATOM 741 O O . HIS A 1 92 ? 9.423 4.588 -15.513 1.00 96.06 92 HIS A O 1
ATOM 747 N N . ALA A 1 93 ? 10.740 6.059 -16.594 1.00 96.38 93 ALA A N 1
ATOM 748 C CA . ALA A 1 93 ? 10.781 7.026 -15.501 1.00 96.38 93 ALA A CA 1
ATOM 749 C C . ALA A 1 93 ?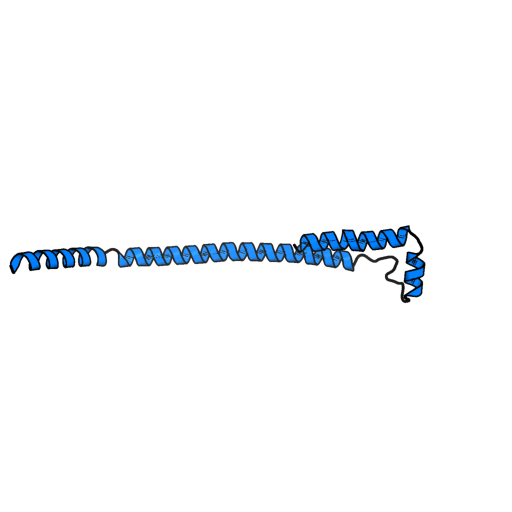 9.380 7.540 -15.140 1.00 96.38 93 ALA A C 1
ATOM 751 O O . ALA A 1 93 ? 9.003 7.552 -13.968 1.00 96.38 93 ALA A O 1
ATOM 752 N N . PHE A 1 94 ? 8.574 7.909 -16.139 1.00 96.62 94 PHE A N 1
ATOM 753 C CA . PHE A 1 94 ? 7.205 8.365 -15.909 1.00 96.62 94 PHE A CA 1
ATOM 754 C C . PHE A 1 94 ? 6.326 7.279 -15.281 1.00 96.62 94 PHE A C 1
ATOM 756 O O . PHE A 1 94 ? 5.576 7.567 -14.353 1.00 96.62 94 PHE A O 1
ATOM 763 N N . GLN A 1 95 ? 6.410 6.035 -15.756 1.00 95.19 95 GLN A N 1
ATOM 764 C CA . GLN A 1 95 ? 5.647 4.914 -15.203 1.00 95.19 95 GLN A CA 1
ATOM 765 C C . GLN A 1 95 ? 6.004 4.652 -13.738 1.00 95.19 95 GLN A C 1
ATOM 767 O O . GLN A 1 95 ? 5.096 4.493 -12.922 1.00 95.19 95 GLN A O 1
ATOM 772 N N . LEU A 1 96 ? 7.297 4.674 -13.394 1.00 94.81 96 LEU A N 1
ATOM 773 C CA . LEU A 1 96 ? 7.750 4.538 -12.010 1.00 94.81 96 LEU A CA 1
ATOM 774 C C . LEU A 1 96 ? 7.207 5.676 -11.139 1.00 94.81 96 LEU A C 1
ATOM 776 O O . LEU A 1 96 ? 6.604 5.416 -10.101 1.00 94.81 96 LEU A O 1
ATOM 780 N N . ILE A 1 97 ? 7.362 6.929 -11.577 1.00 95.25 97 ILE A N 1
ATOM 781 C CA . ILE A 1 97 ? 6.847 8.097 -10.847 1.00 95.25 97 ILE A CA 1
ATOM 782 C C . ILE A 1 97 ? 5.332 7.990 -10.670 1.00 95.25 97 ILE A C 1
ATOM 784 O O . ILE A 1 97 ? 4.829 8.151 -9.565 1.00 95.25 97 ILE A O 1
ATOM 788 N N . LYS A 1 98 ? 4.594 7.658 -11.733 1.00 95.69 98 LYS A N 1
ATOM 789 C CA . LYS A 1 98 ? 3.140 7.493 -11.682 1.00 95.69 98 LYS A CA 1
ATOM 790 C C . LYS A 1 98 ? 2.740 6.432 -10.660 1.00 95.69 98 LYS A C 1
ATOM 792 O O . LYS A 1 98 ? 1.845 6.686 -9.860 1.00 95.69 98 LYS A O 1
ATOM 797 N N . ARG A 1 99 ? 3.394 5.268 -10.669 1.00 94.81 99 ARG A N 1
ATOM 798 C CA . ARG A 1 99 ? 3.142 4.206 -9.688 1.00 94.81 99 ARG A CA 1
ATOM 799 C C . ARG A 1 99 ? 3.420 4.693 -8.269 1.00 94.81 99 ARG A C 1
ATOM 801 O O . ARG A 1 99 ? 2.598 4.473 -7.387 1.00 94.81 99 ARG A O 1
ATOM 808 N N . MET A 1 100 ? 4.549 5.369 -8.064 1.00 94.56 100 MET A N 1
ATOM 809 C CA . MET A 1 100 ? 4.962 5.824 -6.741 1.00 94.56 100 MET A CA 1
ATOM 810 C C . MET A 1 100 ? 4.070 6.941 -6.196 1.00 94.56 100 MET A C 1
ATOM 812 O O . MET A 1 100 ? 3.784 6.977 -5.009 1.00 94.56 100 MET A O 1
ATOM 816 N N . THR A 1 101 ? 3.616 7.857 -7.048 1.00 95.62 101 THR A N 1
ATOM 817 C CA . THR A 1 101 ? 2.803 8.999 -6.622 1.00 95.62 101 THR A CA 1
ATOM 818 C C . THR A 1 101 ? 1.322 8.651 -6.555 1.00 95.62 101 THR A C 1
ATOM 820 O O . THR A 1 101 ? 0.698 8.861 -5.522 1.00 95.62 101 THR A O 1
ATOM 823 N N . ALA A 1 102 ? 0.745 8.124 -7.637 1.00 94.50 102 ALA A N 1
ATOM 824 C CA . ALA A 1 102 ? -0.682 7.813 -7.672 1.00 94.50 102 ALA A CA 1
ATOM 825 C C . ALA A 1 102 ? -0.978 6.505 -6.930 1.00 94.50 102 ALA A C 1
ATOM 827 O O . ALA A 1 102 ? -1.833 6.482 -6.058 1.00 94.50 102 ALA A O 1
ATOM 828 N N . GLY A 1 103 ? -0.216 5.443 -7.212 1.00 91.81 103 GLY A N 1
ATOM 829 C CA . GLY A 1 103 ? -0.457 4.126 -6.617 1.00 91.81 103 GLY A CA 1
ATOM 830 C C . GLY A 1 103 ? -0.308 4.114 -5.094 1.00 91.81 103 GLY A C 1
ATOM 831 O O . GLY A 1 103 ? -1.210 3.644 -4.407 1.00 91.81 103 GLY A O 1
ATOM 832 N N . LEU A 1 104 ? 0.781 4.672 -4.542 1.00 94.00 104 LEU A N 1
ATOM 833 C CA . LEU A 1 104 ? 0.885 4.804 -3.080 1.00 94.00 104 LEU A CA 1
ATOM 834 C C . LEU A 1 104 ? -0.068 5.868 -2.521 1.00 94.00 104 LEU A C 1
ATOM 836 O O . LEU A 1 104 ? -0.552 5.696 -1.405 1.00 94.00 104 LEU A O 1
ATOM 840 N N . GLY A 1 105 ? -0.352 6.940 -3.266 1.00 94.31 105 GLY A N 1
ATOM 841 C CA . GLY A 1 105 ? -1.274 7.992 -2.827 1.00 94.31 105 GLY A CA 1
ATOM 842 C C . GLY A 1 105 ? -2.711 7.492 -2.640 1.00 94.31 105 GLY A C 1
ATOM 843 O O . GLY A 1 105 ? -3.387 7.886 -1.685 1.00 94.31 105 GLY A O 1
ATOM 844 N N . ASP A 1 106 ? -3.160 6.574 -3.497 1.00 93.50 106 ASP A N 1
ATOM 845 C CA . ASP A 1 106 ? -4.463 5.920 -3.368 1.00 93.50 106 ASP A CA 1
ATOM 846 C C . ASP A 1 106 ? -4.524 5.091 -2.070 1.00 93.50 106 ASP A C 1
ATOM 848 O O . ASP A 1 106 ? -5.468 5.222 -1.289 1.00 93.50 106 ASP A O 1
ATOM 852 N N . ILE A 1 107 ? -3.468 4.323 -1.768 1.00 94.62 107 ILE A N 1
ATOM 853 C CA . ILE A 1 107 ? -3.356 3.533 -0.527 1.00 94.62 107 ILE A CA 1
ATOM 854 C C . ILE A 1 107 ? -3.301 4.436 0.711 1.00 94.62 107 ILE A C 1
ATOM 856 O O . ILE A 1 107 ? -3.963 4.165 1.713 1.00 94.62 107 ILE A O 1
ATOM 860 N N . GLU A 1 108 ? -2.533 5.525 0.666 1.00 94.50 108 GLU A N 1
ATOM 861 C CA . GLU A 1 108 ? -2.455 6.494 1.765 1.00 94.50 108 GLU A CA 1
ATOM 862 C C . GLU A 1 108 ? -3.833 7.100 2.072 1.00 94.50 108 GLU A C 1
ATOM 864 O O . GLU A 1 108 ? -4.220 7.241 3.236 1.00 94.50 108 GLU A O 1
ATOM 869 N N . THR A 1 109 ? -4.613 7.392 1.031 1.00 94.25 109 THR A N 1
ATOM 870 C CA . THR A 1 109 ? -5.981 7.908 1.162 1.00 94.25 109 THR A CA 1
ATOM 871 C C . THR A 1 109 ? -6.916 6.893 1.825 1.00 94.25 109 THR A C 1
ATOM 873 O O . THR A 1 109 ? -7.794 7.283 2.591 1.00 94.25 109 THR A O 1
ATOM 876 N N . GLU A 1 110 ? -6.725 5.593 1.589 1.00 91.06 110 GLU A N 1
ATOM 877 C CA . GLU A 1 110 ? -7.497 4.535 2.254 1.00 91.06 110 GLU A CA 1
ATOM 878 C C . GLU A 1 110 ? -7.142 4.354 3.735 1.00 91.06 110 GLU A C 1
ATOM 880 O O . GLU A 1 110 ? -7.979 3.888 4.515 1.00 91.06 110 GLU A O 1
ATOM 885 N N . ILE A 1 111 ? -5.920 4.713 4.136 1.00 90.50 111 ILE A N 1
ATOM 886 C CA . ILE A 1 111 ? -5.477 4.675 5.536 1.00 90.50 111 ILE A CA 1
ATOM 887 C C . ILE A 1 111 ? -6.062 5.852 6.325 1.00 90.50 111 ILE A C 1
ATOM 889 O O . ILE A 1 111 ? -6.416 5.685 7.498 1.00 90.50 111 ILE A O 1
ATOM 893 N N . ARG A 1 112 ? -6.166 7.019 5.685 1.00 85.12 112 ARG A N 1
ATOM 894 C CA . ARG A 1 112 ? -6.699 8.251 6.276 1.00 85.12 112 ARG A CA 1
ATOM 895 C C . ARG A 1 112 ? -8.207 8.183 6.547 1.00 85.12 112 ARG A C 1
ATOM 897 O O . ARG A 1 112 ? -8.620 8.854 7.518 1.00 85.12 112 ARG A O 1
#

pLDDT: mean 82.82, std 15.97, range [48.5, 96.81]